Protein AF-A0A2D6SVJ8-F1 (afdb_monomer)

Solvent-accessible surface area (backbone atoms only — not comparable to full-atom values): 8661 Å² total; per-residue (Å²): 141,80,88,80,84,84,83,82,82,81,84,81,79,79,80,72,79,80,77,76,74,76,75,77,81,78,78,79,82,74,80,82,83,66,82,49,81,62,65,73,64,48,48,59,62,64,94,41,40,49,79,55,95,57,35,84,42,74,63,64,93,89,56,84,78,94,65,77,78,59,80,42,62,73,68,88,77,84,89,80,86,88,85,86,87,87,81,86,68,89,84,64,63,84,50,62,52,76,43,88,58,41,81,40,86,99,52,73,54,69,51,62,50,69,50,80,44,61,129

pLDDT: mean 85.7, std 16.94, range [37.59, 98.5]

Secondary structure (DSSP, 8-state):
--PPP---------------PPPP--------S--SS--TTEES-TTTEEEETTEEEES-SSS--SS----EESS--SS----------TT---EEEEEEEEEPTTSS-EEEEEEEE--

Sequence (119 aa):
MKRFALALITLIWLCSPLVQAAEPAQTDKGVRIFDGKTFEGWEGNLDWFRIEKEAIVAGTLEKKIPRNEFLCTKKTYGDFELRLKVKLEGGKGNAGIQFRTKRIPNHHEVSGYQADVGP

Mean predicted aligned error: 11.0 Å

Radius of gyration: 30.5 Å; Cα contacts (8 Å, |Δi|>4): 101; chains: 1; bounding box: 32×61×104 Å

Structure (mmCIF, N/CA/C/O backbone):
data_AF-A0A2D6SVJ8-F1
#
_entry.id   AF-A0A2D6SVJ8-F1
#
loop_
_atom_site.group_PDB
_atom_site.id
_atom_site.type_symbol
_atom_site.label_atom_id
_atom_site.label_alt_id
_atom_site.label_comp_id
_atom_site.label_asym_id
_atom_site.label_entity_id
_atom_site.label_seq_id
_atom_site.pdbx_PDB_ins_code
_atom_site.Cartn_x
_atom_site.Cartn_y
_atom_site.Cartn_z
_atom_site.occupancy
_atom_site.B_iso_or_equiv
_atom_site.auth_seq_id
_atom_site.auth_comp_id
_atom_site.auth_asym_id
_atom_site.auth_atom_id
_atom_site.pdbx_PDB_model_num
ATOM 1 N N . MET A 1 1 ? -15.712 49.162 87.607 1.00 42.34 1 MET A N 1
ATOM 2 C CA . MET A 1 1 ? -14.736 49.184 86.494 1.00 42.34 1 MET A CA 1
ATOM 3 C C . MET A 1 1 ? -14.203 47.769 86.285 1.00 42.34 1 MET A C 1
ATOM 5 O O . MET A 1 1 ? -13.370 47.331 87.063 1.00 42.34 1 MET A O 1
ATOM 9 N N . LYS A 1 2 ? -14.732 47.008 85.322 1.00 37.59 2 LYS A N 1
ATOM 10 C CA . LYS A 1 2 ? -14.232 45.664 84.979 1.00 37.59 2 LYS A CA 1
ATOM 11 C C . LYS A 1 2 ? -14.072 45.613 83.460 1.00 37.59 2 LYS A C 1
ATOM 13 O O . LYS A 1 2 ? -15.042 45.824 82.742 1.00 37.59 2 LYS A O 1
ATOM 18 N N . ARG A 1 3 ? -12.830 45.458 82.997 1.00 48.19 3 ARG A N 1
ATOM 19 C CA . ARG A 1 3 ? -12.460 45.379 81.579 1.00 48.19 3 ARG A CA 1
ATOM 20 C C . ARG A 1 3 ? -12.679 43.936 81.117 1.00 48.19 3 ARG A C 1
ATOM 22 O O . ARG A 1 3 ? -12.087 43.035 81.701 1.00 48.19 3 ARG A O 1
ATOM 29 N N . PHE A 1 4 ? -13.519 43.725 80.108 1.00 46.47 4 PHE A N 1
ATOM 30 C CA . PHE A 1 4 ? -13.627 42.445 79.406 1.00 46.47 4 PHE A CA 1
ATOM 31 C C . PHE A 1 4 ? -12.670 42.468 78.211 1.00 46.47 4 PHE A C 1
ATOM 33 O O . PHE A 1 4 ? -12.722 43.386 77.395 1.00 46.47 4 PHE A O 1
ATOM 40 N N . ALA A 1 5 ? -11.769 41.489 78.145 1.00 49.88 5 ALA A N 1
ATOM 41 C CA . ALA A 1 5 ? -10.886 41.277 77.007 1.00 49.88 5 ALA A CA 1
ATOM 42 C C . ALA A 1 5 ? -11.638 40.481 75.930 1.00 49.88 5 ALA A C 1
ATOM 44 O O . ALA A 1 5 ? -12.190 39.419 76.214 1.00 49.88 5 ALA A O 1
ATOM 45 N N . LEU A 1 6 ? -11.668 41.007 74.706 1.00 47.97 6 LEU A N 1
ATOM 46 C CA . LEU A 1 6 ? -12.201 40.327 73.529 1.00 47.97 6 LEU A CA 1
ATOM 47 C C . LEU A 1 6 ? -11.085 39.447 72.945 1.00 47.97 6 LEU A C 1
ATOM 49 O O . LEU A 1 6 ? -10.058 39.967 72.510 1.00 47.97 6 LEU A O 1
ATOM 53 N N . ALA A 1 7 ? -11.265 38.127 72.951 1.00 50.09 7 ALA A N 1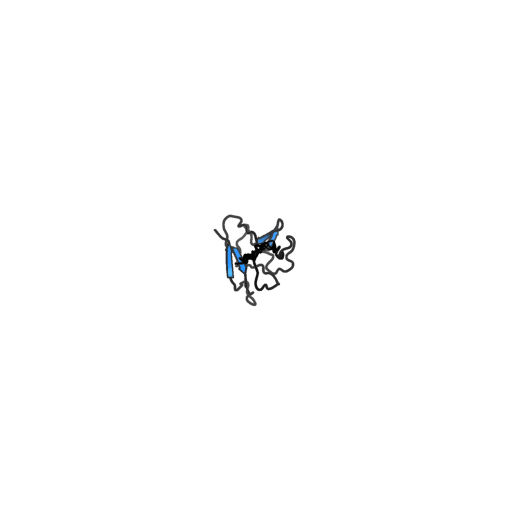
ATOM 54 C CA . ALA A 1 7 ? -10.380 37.209 72.242 1.00 50.09 7 ALA A CA 1
ATOM 55 C C . ALA A 1 7 ? -10.837 37.113 70.779 1.00 50.09 7 ALA A C 1
ATOM 57 O O . ALA A 1 7 ? -11.943 36.658 70.489 1.00 50.09 7 ALA A O 1
ATOM 58 N N . LEU A 1 8 ? -9.990 37.579 69.863 1.00 50.28 8 LEU A N 1
ATOM 59 C CA . LEU A 1 8 ? -10.193 37.493 68.421 1.00 50.28 8 LEU A CA 1
ATOM 60 C C . LEU A 1 8 ? -9.787 36.084 67.958 1.00 50.28 8 LEU A C 1
ATOM 62 O O . LEU A 1 8 ? -8.604 35.751 67.957 1.00 50.28 8 LEU A O 1
ATOM 66 N N . ILE A 1 9 ? -10.758 35.244 67.598 1.00 56.41 9 ILE A N 1
ATOM 67 C CA . ILE A 1 9 ? -10.500 33.925 67.005 1.00 56.41 9 ILE A CA 1
ATOM 68 C C . ILE A 1 9 ? -10.321 34.126 65.498 1.00 56.41 9 ILE A C 1
ATOM 70 O O . ILE A 1 9 ? -11.288 34.349 64.772 1.00 56.41 9 ILE A O 1
ATOM 74 N N . THR A 1 10 ? -9.080 34.073 65.019 1.00 56.81 10 THR A N 1
ATOM 75 C CA . THR A 1 10 ? -8.765 34.042 63.588 1.00 56.81 10 THR A CA 1
ATOM 76 C C . THR A 1 10 ? -8.895 32.611 63.065 1.00 56.81 10 THR A C 1
ATOM 78 O O . THR A 1 10 ? -8.079 31.740 63.358 1.00 56.81 10 THR A O 1
ATOM 81 N N . LEU A 1 11 ? -9.945 32.356 62.283 1.00 55.44 11 LEU A N 1
ATOM 82 C CA . LEU A 1 11 ? -10.150 31.090 61.583 1.00 55.44 11 LEU A CA 1
ATOM 83 C C . LEU A 1 11 ? -9.269 31.075 60.322 1.00 55.44 11 LEU A C 1
ATOM 85 O O . LEU A 1 11 ? -9.608 31.680 59.307 1.00 55.44 11 LEU A O 1
ATOM 89 N N . ILE A 1 12 ? -8.109 30.422 60.397 1.00 58.41 12 ILE A N 1
ATOM 90 C CA . ILE A 1 12 ? -7.224 30.221 59.243 1.00 58.41 12 ILE A CA 1
ATOM 91 C C . ILE A 1 12 ? -7.828 29.110 58.378 1.00 58.41 12 ILE A C 1
ATOM 93 O O . ILE A 1 12 ? -7.760 27.929 58.715 1.00 58.41 12 ILE A O 1
ATOM 97 N N . TRP A 1 13 ? -8.448 29.501 57.265 1.00 58.59 13 TRP A N 1
ATOM 98 C CA . TRP A 1 13 ? -8.916 28.587 56.226 1.00 58.59 13 TRP A CA 1
ATOM 99 C C . TRP A 1 13 ? -7.691 28.066 55.461 1.00 58.59 13 TRP A C 1
ATOM 101 O O . TRP A 1 13 ? -7.103 28.768 54.639 1.00 58.59 13 TRP A O 1
ATOM 111 N N . LEU A 1 14 ? -7.255 26.847 55.787 1.00 58.03 14 LEU A N 1
ATOM 112 C CA . LEU A 1 14 ? -6.210 26.136 55.052 1.00 58.03 14 LEU A CA 1
ATOM 113 C C . LEU A 1 14 ? -6.733 25.776 53.653 1.00 58.03 14 LEU A C 1
ATOM 115 O O . LEU A 1 14 ? -7.323 24.716 53.450 1.00 58.03 14 LEU A O 1
ATOM 119 N N . CYS A 1 15 ? -6.492 26.650 52.674 1.00 57.22 15 CYS A N 1
ATOM 120 C CA . CYS A 1 15 ? -6.522 26.275 51.264 1.00 57.22 15 CYS A CA 1
ATOM 121 C C . CYS A 1 15 ? -5.408 25.248 51.020 1.00 57.22 15 CYS A C 1
ATOM 123 O O . CYS A 1 15 ? -4.256 25.610 50.786 1.00 57.22 15 CYS A O 1
ATOM 125 N N . SER A 1 16 ? -5.744 23.960 51.104 1.00 61.34 16 SER A N 1
ATOM 126 C CA . SER A 1 16 ? -4.869 22.911 50.582 1.00 61.34 16 SER A CA 1
ATOM 127 C C . SER A 1 16 ? -4.784 23.074 49.064 1.00 61.34 16 SER A C 1
ATOM 129 O O . SER A 1 16 ? -5.833 23.143 48.416 1.00 61.34 16 SER A O 1
ATOM 131 N N . PRO A 1 17 ? -3.582 23.148 48.469 1.00 61.75 17 PRO A N 1
ATOM 132 C CA . PRO A 1 17 ? -3.466 23.126 47.025 1.00 61.75 17 PRO A CA 1
ATOM 133 C C . PRO A 1 17 ? -3.953 21.760 46.545 1.00 61.75 17 PRO A C 1
ATOM 135 O O . PRO A 1 17 ? -3.435 20.720 46.954 1.00 61.75 17 PRO A O 1
ATOM 138 N N . LEU A 1 18 ? -4.971 21.767 45.686 1.00 62.94 18 LEU A N 1
ATOM 139 C CA . LEU A 1 18 ? -5.342 20.600 44.904 1.00 62.94 18 LEU A CA 1
ATOM 140 C C . LEU A 1 18 ? -4.149 20.308 43.989 1.00 62.94 18 LEU A C 1
ATOM 142 O O . LEU A 1 18 ? -3.953 20.962 42.966 1.00 62.94 18 LEU A O 1
ATOM 146 N N . VAL A 1 19 ? -3.294 19.375 44.402 1.00 66.31 19 VAL A N 1
ATOM 147 C CA . VAL A 1 19 ? -2.273 18.806 43.527 1.00 66.31 19 VAL A CA 1
ATOM 148 C C . VAL A 1 19 ? -3.038 18.033 42.464 1.00 66.31 19 VAL A C 1
ATOM 150 O O . VAL A 1 19 ? -3.493 16.914 42.695 1.00 66.31 19 VAL A O 1
ATOM 153 N N . GLN A 1 20 ? -3.247 18.667 41.314 1.00 62.06 20 GLN A N 1
ATOM 154 C CA . GLN A 1 20 ? -3.805 18.007 40.149 1.00 62.06 20 GLN A CA 1
ATOM 155 C C . GLN A 1 20 ? -2.746 17.029 39.6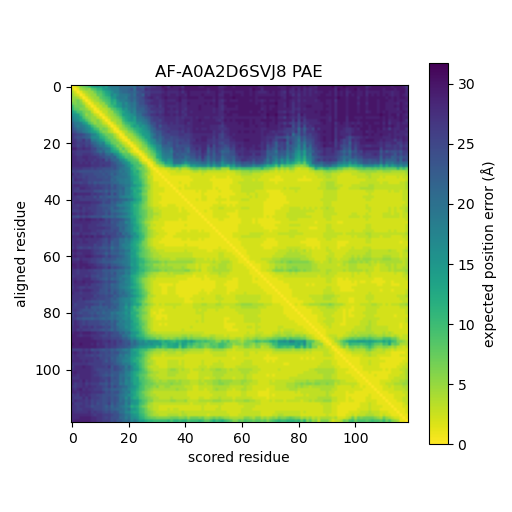49 1.00 62.06 20 GLN A C 1
ATOM 157 O O . GLN A 1 20 ? -1.773 17.415 39.003 1.00 62.06 20 GLN A O 1
ATOM 162 N N . ALA A 1 21 ? -2.892 15.764 40.044 1.00 64.56 21 ALA A N 1
ATOM 163 C CA . ALA A 1 21 ? -2.079 14.685 39.522 1.00 64.56 21 ALA A CA 1
ATOM 164 C C . ALA A 1 21 ? -2.248 14.679 37.999 1.00 64.56 21 ALA A C 1
ATOM 166 O O . ALA A 1 21 ? -3.358 14.506 37.496 1.00 64.56 21 ALA A O 1
ATOM 167 N N . ALA A 1 22 ? -1.160 14.932 37.273 1.00 65.06 22 ALA A N 1
ATOM 168 C CA . ALA A 1 22 ? -1.142 14.752 35.833 1.00 65.06 22 ALA A CA 1
ATOM 169 C C . ALA A 1 22 ? -1.458 13.279 35.556 1.00 65.06 22 ALA A C 1
ATOM 171 O O . ALA A 1 22 ? -0.736 12.394 36.024 1.00 65.06 22 ALA A O 1
ATOM 172 N N . GLU A 1 23 ? -2.554 13.013 34.845 1.00 64.56 23 GLU A N 1
ATOM 173 C CA . GLU A 1 23 ? -2.850 11.658 34.397 1.00 64.56 23 GLU A CA 1
ATOM 174 C C . GLU A 1 23 ? -1.673 11.162 33.546 1.00 64.56 23 GLU A C 1
ATOM 176 O O . GLU A 1 23 ? -1.170 11.906 32.693 1.00 64.56 23 GLU A O 1
ATOM 181 N N . PRO A 1 24 ? -1.177 9.936 33.789 1.00 57.06 24 PRO A N 1
ATOM 182 C CA . PRO A 1 24 ? -0.100 9.387 32.986 1.00 57.06 24 PRO A CA 1
ATOM 183 C C . PRO A 1 24 ? -0.558 9.371 31.530 1.00 57.06 24 PRO A C 1
ATOM 185 O O . PRO A 1 24 ? -1.640 8.873 31.226 1.00 57.06 24 PRO A O 1
ATOM 188 N N . ALA A 1 25 ? 0.265 9.921 30.634 1.00 60.56 25 ALA A N 1
ATOM 189 C CA . ALA A 1 25 ? -0.032 9.943 29.211 1.00 60.56 25 ALA A CA 1
ATOM 190 C C . ALA A 1 25 ? -0.323 8.508 28.749 1.00 60.56 25 ALA A C 1
ATOM 192 O O . ALA A 1 25 ? 0.570 7.653 28.731 1.00 60.56 25 ALA A O 1
ATOM 193 N N . GLN A 1 26 ? -1.586 8.227 28.429 1.00 57.03 26 GLN A N 1
ATOM 194 C CA . GLN A 1 26 ? -1.992 6.922 27.945 1.00 57.03 26 GLN A CA 1
ATOM 195 C C . GLN A 1 26 ? -1.324 6.723 26.589 1.00 57.03 26 GLN A C 1
ATOM 197 O O . GLN A 1 26 ? -1.688 7.343 25.593 1.00 57.03 26 GLN A O 1
ATOM 202 N N . THR A 1 27 ? -0.281 5.896 26.567 1.00 61.09 27 THR A N 1
ATOM 203 C CA . THR A 1 27 ? 0.397 5.532 25.327 1.00 61.09 27 THR A CA 1
ATOM 204 C C . THR A 1 27 ? -0.553 4.644 24.536 1.00 61.09 27 THR A C 1
ATOM 206 O O . THR A 1 27 ? -0.605 3.432 24.736 1.00 61.09 27 THR A O 1
ATOM 209 N N . ASP A 1 28 ? -1.360 5.255 23.667 1.00 70.00 28 ASP A N 1
ATOM 210 C CA . ASP A 1 28 ? -2.130 4.514 22.678 1.00 70.00 28 ASP A CA 1
ATOM 211 C C . ASP A 1 28 ? -1.138 3.758 21.788 1.00 70.00 28 ASP A C 1
ATOM 213 O O . ASP A 1 28 ? -0.433 4.330 20.945 1.00 70.00 28 ASP A O 1
ATOM 217 N N . LYS A 1 29 ? -1.037 2.450 22.044 1.00 77.12 29 LYS A N 1
ATOM 218 C CA . LYS A 1 29 ? -0.131 1.543 21.338 1.00 77.12 29 LYS A CA 1
ATOM 219 C C . LYS A 1 29 ? -0.547 1.351 19.875 1.00 77.12 29 LYS A C 1
ATOM 221 O O . LYS A 1 29 ? 0.247 0.802 19.111 1.00 77.12 29 LYS A O 1
ATOM 226 N N . GLY A 1 30 ? -1.730 1.835 19.477 1.00 88.38 30 GLY A N 1
ATOM 227 C CA . GLY A 1 30 ? -2.294 1.655 18.148 1.00 88.38 30 GLY A CA 1
ATOM 228 C C . GLY A 1 30 ? -2.577 0.185 17.826 1.00 88.38 30 GLY A C 1
ATOM 229 O O . GLY A 1 30 ? -2.186 -0.737 18.546 1.00 88.38 30 GLY A O 1
ATOM 230 N N . VAL A 1 31 ? -3.255 -0.053 16.705 1.00 92.25 31 VAL A N 1
ATOM 231 C CA . VAL A 1 31 ? -3.485 -1.403 16.170 1.00 92.25 31 VAL A CA 1
ATOM 232 C C . VAL A 1 31 ? -2.566 -1.617 14.974 1.00 92.25 31 VAL A C 1
ATOM 234 O O . VAL A 1 31 ? -2.574 -0.826 14.031 1.00 92.25 31 VAL A O 1
ATOM 237 N N . ARG A 1 32 ? -1.781 -2.700 14.986 1.00 94.62 32 ARG A N 1
ATOM 238 C CA . ARG A 1 32 ? -0.984 -3.090 13.816 1.00 94.62 32 ARG A CA 1
ATOM 239 C C . ARG A 1 32 ? -1.911 -3.578 12.703 1.00 94.62 32 ARG A C 1
ATOM 241 O O . ARG A 1 32 ? -2.712 -4.478 12.924 1.00 94.62 32 ARG A O 1
ATOM 248 N N . ILE A 1 33 ? -1.769 -2.995 11.514 1.00 96.38 33 ILE A N 1
ATOM 249 C CA . ILE A 1 33 ? -2.533 -3.374 10.309 1.00 96.38 33 ILE A CA 1
ATOM 250 C C . ILE A 1 33 ? -1.747 -4.291 9.359 1.00 96.38 33 ILE A C 1
ATOM 252 O O . ILE A 1 33 ? -2.282 -4.757 8.360 1.00 96.38 33 ILE A O 1
ATOM 256 N N . PHE A 1 34 ? -0.475 -4.543 9.668 1.00 97.94 34 PHE A N 1
ATOM 257 C CA . PHE A 1 34 ? 0.403 -5.443 8.933 1.00 97.94 34 PHE A CA 1
ATOM 258 C C . PHE A 1 34 ? 1.191 -6.295 9.931 1.00 97.94 34 PHE A C 1
ATOM 260 O O . PHE A 1 34 ? 1.714 -5.780 10.925 1.00 97.94 34 PHE A O 1
ATOM 267 N N . ASP A 1 35 ? 1.245 -7.597 9.677 1.00 96.94 35 ASP A N 1
ATOM 268 C CA . ASP A 1 35 ? 1.889 -8.602 10.527 1.00 96.94 35 ASP A CA 1
ATOM 269 C C . ASP A 1 35 ? 3.385 -8.800 10.209 1.00 96.94 35 ASP A C 1
ATOM 271 O O . ASP A 1 35 ? 4.075 -9.527 10.924 1.00 96.94 35 ASP A O 1
ATOM 275 N N . GLY A 1 36 ? 3.891 -8.150 9.153 1.00 97.75 36 GLY A N 1
ATOM 276 C CA . GLY A 1 36 ? 5.264 -8.302 8.670 1.00 97.75 36 GLY A CA 1
ATOM 277 C C . GLY A 1 36 ? 5.473 -9.500 7.740 1.00 97.75 36 GLY A C 1
ATOM 278 O O . GLY A 1 36 ? 6.593 -9.724 7.290 1.00 97.75 36 GLY A O 1
ATOM 279 N N . LYS A 1 37 ? 4.443 -10.307 7.471 1.00 98.12 37 LYS A N 1
ATOM 280 C CA . LYS A 1 37 ? 4.608 -11.661 6.919 1.00 98.12 37 LYS A CA 1
ATOM 281 C C . LYS A 1 37 ? 3.613 -12.007 5.825 1.00 98.12 37 LYS A C 1
ATOM 283 O O . LYS A 1 37 ? 3.975 -12.728 4.900 1.00 98.12 37 LYS A O 1
ATOM 288 N N . THR A 1 38 ? 2.381 -11.523 5.920 1.00 98.25 38 THR A N 1
ATOM 289 C CA . THR A 1 38 ? 1.294 -11.905 5.024 1.00 98.25 38 THR A CA 1
ATOM 290 C C . THR A 1 38 ? 0.518 -10.693 4.521 1.00 98.25 38 THR A C 1
ATOM 292 O O . THR A 1 38 ? 0.547 -9.604 5.091 1.00 98.25 38 THR A O 1
ATOM 295 N N . PHE A 1 39 ? -0.219 -10.896 3.431 1.00 98.50 39 PHE A N 1
ATOM 296 C CA . PHE A 1 39 ? -1.219 -9.943 2.949 1.00 98.50 39 PHE A CA 1
ATOM 297 C C . PHE A 1 39 ? -2.602 -10.202 3.567 1.00 98.50 39 PHE A C 1
ATOM 299 O O . PHE A 1 39 ? -3.627 -9.854 2.977 1.00 98.50 39 PHE A O 1
ATOM 306 N N . GLU A 1 40 ? -2.671 -10.833 4.744 1.00 98.25 40 GLU A N 1
ATOM 307 C CA . GLU A 1 40 ? -3.944 -11.039 5.426 1.00 98.25 40 GLU A CA 1
ATOM 308 C C . GLU A 1 40 ? -4.609 -9.690 5.731 1.00 98.25 40 GLU A C 1
ATOM 310 O O . GLU A 1 40 ? -3.999 -8.769 6.267 1.00 98.25 40 GLU A O 1
ATOM 315 N N . GLY A 1 41 ? -5.875 -9.552 5.334 1.00 97.75 41 GLY A N 1
ATOM 316 C CA . GLY A 1 41 ? -6.596 -8.283 5.429 1.00 97.75 41 GLY A CA 1
ATOM 317 C C . GLY A 1 41 ? -6.305 -7.284 4.303 1.00 97.75 41 GLY A C 1
ATOM 318 O O . GLY A 1 41 ? -6.885 -6.201 4.333 1.00 97.75 41 GLY A O 1
ATOM 319 N N . TRP A 1 42 ? -5.507 -7.642 3.291 1.00 98.31 42 TRP A N 1
ATOM 320 C CA . TRP A 1 42 ? -5.196 -6.802 2.129 1.00 98.31 42 TRP A CA 1
ATOM 321 C C . TRP A 1 42 ? -5.711 -7.409 0.817 1.00 98.31 42 TRP A C 1
ATOM 323 O O . TRP A 1 42 ? -5.919 -8.618 0.698 1.00 98.31 42 TRP A O 1
ATOM 333 N N . GLU A 1 43 ? -5.935 -6.555 -0.176 1.00 96.75 43 GLU A N 1
ATOM 334 C CA . GLU A 1 43 ? -6.294 -6.910 -1.549 1.00 96.75 43 GLU A CA 1
ATOM 335 C C . GLU A 1 43 ? -5.577 -6.002 -2.557 1.00 96.75 43 GLU A C 1
ATOM 337 O O . GLU A 1 43 ? -5.412 -4.800 -2.333 1.00 96.75 43 GLU A O 1
ATOM 342 N N . GLY A 1 44 ? -5.156 -6.560 -3.690 1.00 96.00 44 GLY A N 1
ATOM 343 C CA . GLY A 1 44 ? -4.441 -5.829 -4.733 1.00 96.00 44 GLY A CA 1
ATOM 344 C C . GLY A 1 44 ? -3.722 -6.763 -5.699 1.00 96.00 44 GLY A C 1
ATOM 345 O O . GLY A 1 44 ? -3.831 -7.985 -5.598 1.00 96.00 44 GLY A O 1
ATOM 346 N N . ASN A 1 45 ? -2.989 -6.177 -6.642 1.00 95.56 45 ASN A N 1
ATOM 347 C CA . ASN A 1 45 ? -2.248 -6.921 -7.652 1.00 95.56 45 ASN A CA 1
ATOM 348 C C . ASN A 1 45 ? -0.872 -7.365 -7.124 1.00 95.56 45 ASN A C 1
ATOM 350 O O . ASN A 1 45 ? 0.071 -6.575 -7.087 1.00 95.56 45 ASN A O 1
ATOM 354 N N . LEU A 1 46 ? -0.745 -8.634 -6.736 1.00 96.56 46 LEU A N 1
ATOM 355 C CA . LEU A 1 46 ? 0.489 -9.171 -6.148 1.00 96.56 46 LEU A CA 1
ATOM 356 C C . LEU A 1 46 ? 1.654 -9.308 -7.147 1.00 96.56 46 LEU A C 1
ATOM 358 O O . LEU A 1 46 ? 2.780 -9.546 -6.725 1.00 96.56 46 LEU A O 1
ATOM 362 N N . ASP A 1 47 ? 1.435 -9.058 -8.442 1.00 95.56 47 ASP A N 1
ATOM 363 C CA . ASP A 1 47 ? 2.536 -8.916 -9.407 1.00 95.56 47 ASP A CA 1
ATOM 364 C C . ASP A 1 47 ? 3.357 -7.634 -9.167 1.00 95.56 47 ASP A C 1
ATOM 366 O O . ASP A 1 47 ? 4.500 -7.528 -9.617 1.00 95.56 47 ASP A O 1
ATOM 370 N N . TRP A 1 48 ? 2.773 -6.649 -8.471 1.00 96.81 48 TRP A N 1
ATOM 371 C CA . TRP A 1 48 ? 3.394 -5.356 -8.155 1.00 96.81 48 TRP A CA 1
ATOM 372 C C . TRP A 1 48 ? 3.592 -5.117 -6.660 1.00 96.81 48 TRP A C 1
ATOM 374 O O . TRP A 1 48 ? 4.252 -4.147 -6.293 1.00 96.81 48 TRP A O 1
ATOM 384 N N . PHE A 1 49 ? 3.055 -5.982 -5.799 1.00 98.00 49 PHE A N 1
ATOM 385 C CA . PHE A 1 49 ? 3.209 -5.891 -4.350 1.00 98.00 49 PHE A CA 1
ATOM 386 C C . PHE A 1 49 ? 3.741 -7.201 -3.790 1.00 98.00 49 PHE A C 1
ATOM 388 O O . PHE A 1 49 ? 3.168 -8.265 -4.008 1.00 98.00 49 PHE A O 1
ATOM 395 N N . ARG A 1 50 ? 4.813 -7.111 -3.008 1.00 98.12 50 ARG A N 1
ATOM 396 C CA . ARG A 1 50 ? 5.448 -8.258 -2.346 1.00 98.12 50 ARG A CA 1
ATOM 397 C C . ARG A 1 50 ? 5.856 -7.906 -0.924 1.00 98.12 50 ARG A C 1
ATOM 399 O O . ARG A 1 50 ? 5.857 -6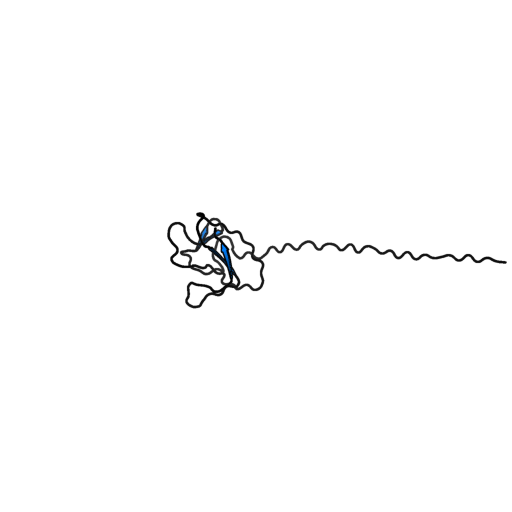.735 -0.551 1.00 98.12 50 ARG A O 1
ATOM 406 N N . ILE A 1 51 ? 6.184 -8.919 -0.132 1.00 98.50 51 ILE A N 1
ATOM 407 C CA . ILE A 1 51 ? 6.707 -8.738 1.223 1.00 98.50 51 ILE A CA 1
ATOM 408 C C . ILE A 1 51 ? 8.179 -9.118 1.214 1.00 98.50 51 ILE A C 1
ATOM 410 O O . ILE A 1 51 ? 8.533 -10.246 0.880 1.00 98.50 51 ILE A O 1
ATOM 414 N N . GLU A 1 52 ? 9.035 -8.177 1.598 1.00 97.75 52 GLU A N 1
ATOM 415 C CA . GLU A 1 52 ? 10.476 -8.383 1.716 1.00 97.75 52 GLU A CA 1
ATOM 416 C C . GLU A 1 52 ? 10.962 -7.747 3.011 1.00 97.75 52 GLU A C 1
ATOM 418 O O . GLU A 1 52 ? 10.631 -6.601 3.303 1.00 97.75 52 GLU A O 1
ATOM 423 N N . LYS A 1 53 ? 11.766 -8.482 3.789 1.00 97.12 53 LYS A N 1
ATOM 424 C CA . LYS A 1 53 ? 12.371 -7.976 5.037 1.00 97.12 53 LYS A CA 1
ATOM 425 C C . LYS A 1 53 ? 11.341 -7.312 5.969 1.00 97.12 53 LYS A C 1
ATOM 427 O O . LYS A 1 53 ? 11.574 -6.220 6.477 1.00 97.12 53 LYS A O 1
ATOM 432 N N . GLU A 1 54 ? 10.199 -7.975 6.155 1.00 97.69 54 GLU A N 1
ATOM 433 C CA . GLU A 1 54 ? 9.079 -7.506 6.986 1.00 97.69 54 GLU A CA 1
ATOM 434 C C . GLU A 1 54 ? 8.454 -6.169 6.550 1.00 97.69 54 GLU A C 1
ATOM 436 O O . GLU A 1 54 ? 7.819 -5.483 7.351 1.00 97.69 54 GLU A O 1
ATOM 441 N N . ALA A 1 55 ? 8.600 -5.795 5.276 1.00 98.12 55 ALA A N 1
ATOM 442 C CA . ALA A 1 55 ? 7.997 -4.608 4.685 1.00 98.12 55 ALA A CA 1
ATOM 443 C C . ALA A 1 55 ? 7.183 -4.965 3.437 1.00 98.12 55 ALA A C 1
ATOM 445 O O . ALA A 1 55 ? 7.552 -5.852 2.667 1.00 98.12 55 ALA A O 1
ATOM 446 N N . ILE A 1 56 ? 6.090 -4.235 3.217 1.00 98.38 56 ILE A N 1
ATOM 447 C CA . ILE A 1 56 ? 5.390 -4.241 1.931 1.00 98.38 56 ILE A CA 1
ATOM 448 C C . ILE A 1 56 ? 6.234 -3.431 0.946 1.00 98.38 56 ILE A C 1
ATOM 450 O O . ILE A 1 56 ? 6.514 -2.256 1.186 1.00 98.38 56 ILE A O 1
ATOM 454 N N . VAL A 1 57 ? 6.614 -4.054 -0.165 1.00 97.25 57 VAL A N 1
ATOM 455 C CA . VAL A 1 57 ? 7.352 -3.418 -1.256 1.00 97.25 57 VAL A CA 1
ATOM 456 C C . VAL A 1 57 ? 6.440 -3.290 -2.467 1.00 97.25 57 VAL A C 1
ATOM 458 O O . VAL A 1 57 ? 5.907 -4.285 -2.961 1.00 97.25 57 VAL A O 1
ATOM 461 N N . ALA A 1 58 ? 6.266 -2.052 -2.928 1.00 96.12 58 ALA A N 1
ATOM 462 C CA . ALA A 1 58 ? 5.457 -1.697 -4.087 1.00 96.12 58 ALA A CA 1
ATOM 463 C C . ALA A 1 58 ? 6.345 -1.426 -5.310 1.00 96.12 58 ALA A C 1
ATOM 465 O O . ALA A 1 58 ? 7.367 -0.746 -5.207 1.00 96.12 58 ALA A O 1
ATOM 466 N N . GLY A 1 59 ? 5.934 -1.918 -6.477 1.00 94.44 59 GLY A N 1
ATOM 467 C CA . GLY A 1 59 ? 6.639 -1.715 -7.741 1.00 94.44 59 GLY A CA 1
ATOM 468 C C . GLY A 1 59 ? 7.932 -2.528 -7.878 1.00 94.44 59 GLY A C 1
ATOM 469 O O . GLY A 1 59 ? 8.276 -3.358 -7.040 1.00 94.44 59 GLY A O 1
ATOM 470 N N . THR A 1 60 ? 8.663 -2.297 -8.969 1.00 93.00 60 THR A N 1
ATOM 471 C CA . THR A 1 60 ? 9.983 -2.894 -9.235 1.00 93.00 60 THR A CA 1
ATOM 472 C C . THR A 1 60 ? 10.849 -1.921 -10.035 1.00 93.00 60 THR A C 1
ATOM 474 O O . THR A 1 60 ? 10.328 -1.066 -10.751 1.00 93.00 60 THR A O 1
ATOM 477 N N . LEU A 1 61 ? 12.173 -2.055 -9.917 1.00 92.25 61 LEU A N 1
ATOM 478 C CA . LEU A 1 61 ? 13.152 -1.311 -10.716 1.00 92.25 61 LEU A CA 1
ATOM 479 C C . LEU A 1 61 ? 13.471 -1.997 -12.057 1.00 92.25 61 LEU A C 1
ATOM 481 O O . LEU A 1 61 ? 14.132 -1.407 -12.905 1.00 92.25 61 LEU A O 1
ATOM 485 N N . GLU A 1 62 ? 13.010 -3.231 -12.258 1.00 92.88 62 GLU A N 1
ATOM 486 C CA . GLU A 1 62 ? 13.349 -4.056 -13.426 1.00 92.88 62 GLU A CA 1
ATOM 487 C C . GLU A 1 62 ? 12.525 -3.702 -14.668 1.00 92.88 62 GLU A C 1
ATOM 489 O O . GLU A 1 62 ? 12.980 -3.873 -15.797 1.00 92.88 62 GLU A O 1
ATOM 494 N N . LYS A 1 63 ? 11.291 -3.222 -14.475 1.00 92.56 63 LYS A N 1
ATOM 495 C CA . LYS A 1 63 ? 10.362 -2.896 -15.561 1.00 92.56 63 LYS A CA 1
ATOM 496 C C . LYS A 1 63 ? 9.459 -1.728 -15.195 1.00 92.56 63 LYS A C 1
ATOM 498 O O . LYS A 1 63 ? 9.134 -1.505 -14.032 1.00 92.56 63 LYS A O 1
ATOM 503 N N . LYS A 1 64 ? 9.003 -1.008 -16.221 1.00 91.56 64 LYS A N 1
ATOM 504 C CA . LYS A 1 64 ? 8.055 0.097 -16.064 1.00 91.56 64 LYS A CA 1
ATOM 505 C C . LYS A 1 64 ? 6.683 -0.428 -15.633 1.00 91.56 64 LYS A C 1
ATOM 507 O O . LYS A 1 64 ? 6.168 -1.376 -16.227 1.00 91.56 64 LYS A O 1
ATOM 512 N N . ILE A 1 65 ? 6.076 0.235 -14.652 1.00 92.00 65 ILE A N 1
ATOM 513 C CA . ILE A 1 65 ? 4.689 -0.021 -14.271 1.00 92.00 65 ILE A CA 1
ATOM 514 C C . ILE A 1 65 ? 3.738 0.513 -15.363 1.00 92.00 65 ILE A C 1
ATOM 516 O O . ILE A 1 65 ? 3.897 1.655 -15.803 1.00 92.00 65 ILE A O 1
ATOM 520 N N . PRO A 1 66 ? 2.790 -0.295 -15.871 1.00 93.12 66 PRO A N 1
ATOM 521 C CA . PRO A 1 66 ? 1.955 0.106 -17.002 1.00 93.12 66 PRO A CA 1
ATOM 522 C C . PRO A 1 66 ? 0.860 1.111 -16.619 1.00 93.12 66 PRO A C 1
ATOM 524 O O . PRO A 1 66 ? 0.376 1.834 -17.485 1.00 93.12 66 PRO A O 1
ATOM 527 N N . ARG A 1 67 ? 0.459 1.141 -15.344 1.00 94.56 67 ARG A N 1
ATOM 528 C CA . ARG A 1 67 ? -0.614 1.974 -14.781 1.00 94.56 67 ARG A CA 1
ATOM 529 C C . ARG A 1 67 ? -0.466 2.060 -13.262 1.00 94.56 67 ARG A C 1
ATOM 531 O O . ARG A 1 67 ? 0.379 1.367 -12.703 1.00 94.56 67 ARG A O 1
ATOM 538 N N . ASN A 1 68 ? -1.301 2.852 -12.601 1.00 95.06 68 ASN A N 1
ATOM 539 C CA . ASN A 1 68 ? -1.337 2.862 -11.143 1.00 95.06 68 ASN A CA 1
ATOM 540 C C . ASN A 1 68 ? -1.858 1.524 -10.610 1.00 95.06 68 ASN A C 1
ATOM 542 O O . ASN A 1 68 ? -2.798 0.941 -11.154 1.00 95.06 68 ASN A O 1
ATOM 546 N N . GLU A 1 69 ? -1.241 1.046 -9.537 1.00 96.38 69 GLU A N 1
ATOM 547 C CA . GLU A 1 69 ? -1.624 -0.184 -8.854 1.00 96.38 69 GLU A CA 1
ATOM 548 C C . GLU A 1 69 ? -1.735 0.109 -7.357 1.00 96.38 69 GLU A C 1
ATOM 550 O O . GLU A 1 69 ? -0.939 0.864 -6.797 1.00 96.38 69 GLU A O 1
ATOM 555 N N . PHE A 1 70 ? -2.732 -0.491 -6.706 1.00 97.56 70 PHE A N 1
ATOM 556 C CA . PHE A 1 70 ? -3.076 -0.180 -5.319 1.00 97.56 70 PHE A CA 1
ATOM 557 C C . PHE A 1 70 ? -3.278 -1.450 -4.500 1.00 97.56 70 PHE A C 1
ATOM 559 O O . PHE A 1 70 ? -4.111 -2.301 -4.840 1.00 97.56 70 PHE A O 1
ATOM 566 N N . LEU A 1 71 ? -2.576 -1.519 -3.372 1.00 98.00 71 LEU A N 1
ATOM 567 C CA . LEU A 1 71 ? -2.816 -2.477 -2.305 1.00 98.00 71 LEU A CA 1
ATOM 568 C C . LEU A 1 71 ? -3.683 -1.805 -1.234 1.00 98.00 71 LEU A C 1
ATOM 570 O O . LEU A 1 71 ? -3.281 -0.807 -0.638 1.00 98.00 71 LEU A O 1
ATOM 574 N N . CYS A 1 72 ? -4.881 -2.333 -1.003 1.00 97.81 72 CYS A N 1
ATOM 575 C CA . CYS A 1 72 ? -5.859 -1.754 -0.086 1.00 97.81 72 CYS A CA 1
ATOM 576 C C . CYS A 1 72 ? -6.179 -2.731 1.040 1.00 97.81 72 CYS A C 1
ATOM 578 O O . CYS A 1 72 ? -6.205 -3.942 0.832 1.00 97.81 72 CYS A O 1
ATOM 580 N N . THR A 1 73 ? -6.479 -2.213 2.228 1.00 97.56 73 THR A N 1
ATOM 581 C CA . THR A 1 73 ? -7.065 -3.034 3.286 1.00 97.56 73 THR A CA 1
ATOM 582 C C . THR A 1 73 ? -8.492 -3.421 2.904 1.00 97.56 73 THR A C 1
ATOM 584 O O . THR A 1 73 ? -9.268 -2.586 2.444 1.00 97.56 73 THR A O 1
ATOM 587 N N . LYS A 1 74 ? -8.878 -4.669 3.168 1.00 96.81 74 LYS A N 1
ATOM 588 C CA . LYS A 1 74 ? -10.266 -5.148 3.054 1.00 96.81 74 LYS A CA 1
ATOM 589 C C . LYS A 1 74 ? -11.181 -4.480 4.081 1.00 96.81 74 LYS A C 1
ATOM 591 O O . LYS A 1 74 ? -12.379 -4.333 3.865 1.00 96.81 74 LYS A O 1
ATOM 596 N N . LYS A 1 75 ? -10.610 -4.085 5.222 1.00 96.31 75 LYS A N 1
ATOM 597 C CA . LYS A 1 75 ? -11.306 -3.340 6.269 1.00 96.31 75 LYS A CA 1
ATOM 598 C C . LYS A 1 75 ? -11.375 -1.854 5.913 1.00 96.31 75 LYS A C 1
ATOM 600 O O . LYS A 1 75 ? -10.387 -1.264 5.483 1.00 96.31 75 LYS A O 1
ATOM 605 N N . THR A 1 76 ? -12.530 -1.245 6.168 1.00 95.94 76 THR A N 1
ATOM 606 C CA . THR A 1 76 ? -12.710 0.212 6.182 1.00 95.94 76 TH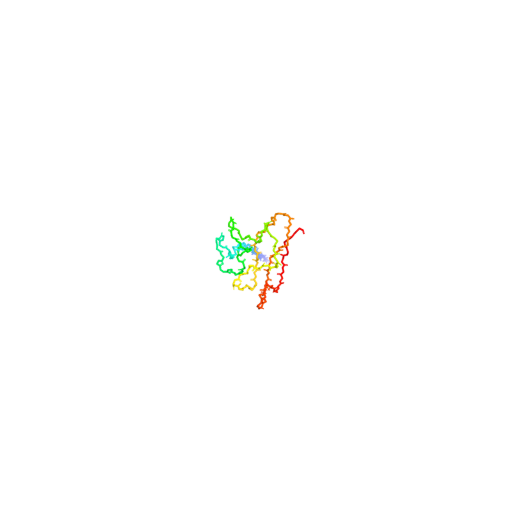R A CA 1
ATOM 607 C C . THR A 1 76 ? -12.445 0.768 7.580 1.00 95.94 76 THR A C 1
ATOM 609 O O . THR A 1 76 ? -12.833 0.168 8.585 1.00 95.94 76 THR A O 1
ATOM 612 N N . TYR A 1 77 ? -11.805 1.932 7.640 1.00 95.69 77 TYR A N 1
ATOM 613 C CA . TYR A 1 77 ? -11.500 2.643 8.879 1.00 95.6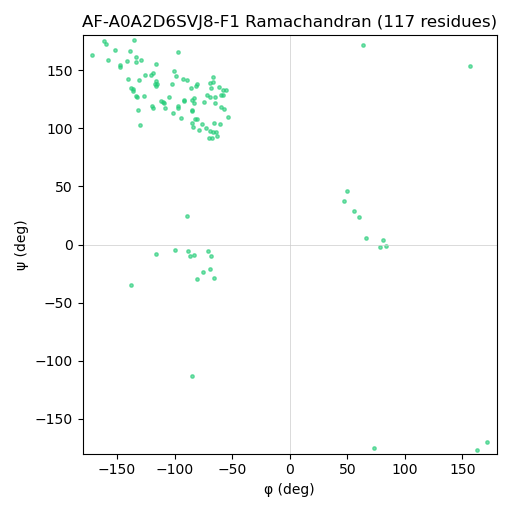9 77 TYR A CA 1
ATOM 614 C C . TYR A 1 77 ? -12.236 3.987 8.896 1.00 95.69 77 TYR A C 1
ATOM 616 O O . TYR A 1 77 ? -12.359 4.636 7.856 1.00 95.69 77 TYR A O 1
ATOM 624 N N . GLY A 1 78 ? -12.746 4.369 10.070 1.00 95.44 78 GLY A N 1
ATOM 625 C CA . GLY A 1 78 ? -13.373 5.667 10.317 1.00 95.44 78 GLY A CA 1
ATOM 626 C C . GLY A 1 78 ? -12.321 6.719 10.654 1.00 95.44 78 GLY A C 1
ATOM 627 O O . GLY A 1 78 ? -11.494 7.060 9.811 1.00 95.44 78 GLY A O 1
ATOM 628 N N . ASP A 1 79 ? -12.338 7.206 11.890 1.00 96.19 79 ASP A N 1
ATOM 629 C CA . ASP A 1 79 ? -11.299 8.101 12.396 1.00 96.19 79 ASP A CA 1
ATOM 630 C C . ASP A 1 79 ? -10.122 7.301 12.952 1.00 96.19 79 A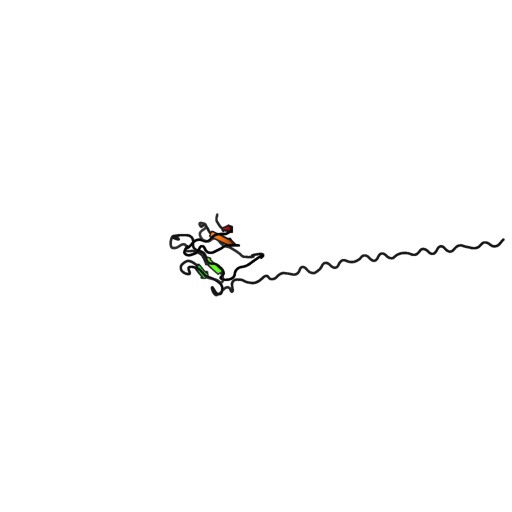SP A C 1
ATOM 632 O O . ASP A 1 79 ? -10.297 6.290 13.636 1.00 96.19 79 ASP A O 1
ATOM 636 N N . PHE A 1 80 ? -8.913 7.723 12.593 1.00 95.69 80 PHE A N 1
ATOM 637 C CA . PHE A 1 80 ? -7.680 7.045 12.961 1.00 95.69 80 PHE A CA 1
ATOM 638 C C . PHE A 1 80 ? -6.489 8.001 12.904 1.00 95.69 80 PHE A C 1
ATOM 640 O O . PHE A 1 80 ? -6.493 8.983 12.162 1.00 95.69 80 PHE A O 1
ATOM 647 N N . GLU A 1 81 ? -5.432 7.636 13.625 1.00 95.88 81 GLU A N 1
ATOM 648 C CA . GLU A 1 81 ? -4.084 8.158 13.425 1.00 95.88 81 GLU A CA 1
ATOM 649 C C . GLU A 1 81 ? -3.224 7.046 12.810 1.00 95.88 81 GLU A C 1
ATOM 651 O O . GLU A 1 81 ? -3.039 5.983 13.406 1.00 95.88 81 GLU A O 1
ATOM 656 N N . LEU A 1 82 ? -2.724 7.261 11.590 1.00 95.50 82 LEU A N 1
ATOM 657 C CA . LEU A 1 82 ? -1.897 6.281 10.887 1.00 95.50 82 LEU A CA 1
ATOM 658 C C . LEU A 1 82 ? -0.420 6.612 11.083 1.00 95.50 82 LEU A C 1
ATOM 660 O O . LEU A 1 82 ? 0.058 7.654 10.642 1.00 95.50 82 LEU A O 1
ATOM 664 N N . ARG A 1 83 ? 0.314 5.683 11.698 1.00 95.50 83 ARG A N 1
ATOM 665 C CA . ARG A 1 83 ? 1.770 5.758 11.855 1.00 95.50 83 ARG A CA 1
ATOM 666 C C . ARG A 1 83 ? 2.424 4.677 11.009 1.00 95.50 83 ARG A C 1
ATOM 668 O O . ARG A 1 83 ? 2.137 3.494 11.180 1.00 95.50 83 ARG A O 1
ATOM 675 N N . LEU A 1 84 ? 3.323 5.078 10.118 1.00 95.88 84 LEU A N 1
ATOM 676 C CA . LEU A 1 84 ? 4.089 4.171 9.268 1.00 95.88 84 LEU A CA 1
ATOM 677 C C . LEU A 1 84 ? 5.437 4.791 8.900 1.00 95.88 84 LEU A C 1
ATOM 679 O O . LEU A 1 84 ? 5.667 5.981 9.107 1.00 95.88 84 LEU A O 1
ATOM 683 N N . LYS A 1 85 ? 6.333 3.971 8.352 1.00 95.94 85 LYS A N 1
ATOM 684 C CA . LYS A 1 85 ? 7.592 4.419 7.753 1.00 95.94 85 LYS A CA 1
ATOM 685 C C . LYS A 1 85 ? 7.544 4.112 6.265 1.00 95.94 85 LYS A C 1
ATOM 687 O O . LYS A 1 85 ? 7.114 3.025 5.891 1.00 95.94 85 LYS A O 1
ATOM 692 N N . VAL A 1 86 ? 8.017 5.044 5.444 1.00 95.06 86 VAL A N 1
ATOM 693 C CA . VAL A 1 86 ? 8.161 4.846 3.998 1.00 95.06 86 VAL A CA 1
ATOM 694 C C . VAL A 1 86 ? 9.621 5.020 3.615 1.00 95.06 86 VAL A C 1
ATOM 696 O O . VAL A 1 86 ? 10.336 5.832 4.202 1.00 95.06 86 VAL A O 1
ATOM 699 N N . LYS A 1 87 ? 10.057 4.253 2.621 1.00 93.56 87 LYS A N 1
ATOM 700 C CA . LYS A 1 87 ? 11.352 4.400 1.968 1.00 93.56 87 LYS A CA 1
ATOM 701 C C . LYS A 1 87 ? 11.126 4.364 0.462 1.00 93.56 87 LYS A C 1
ATOM 703 O O . LYS A 1 87 ? 10.523 3.417 -0.033 1.00 93.56 87 LYS A O 1
ATOM 708 N N . LEU A 1 88 ? 11.632 5.368 -0.248 1.00 92.88 88 LEU A N 1
ATOM 709 C CA . LEU A 1 88 ? 11.699 5.356 -1.706 1.00 92.88 88 LEU A CA 1
ATOM 710 C C . LEU A 1 88 ? 13.053 4.778 -2.133 1.00 92.88 88 LEU A C 1
ATOM 712 O O . LEU A 1 88 ? 14.101 5.273 -1.716 1.00 92.88 88 LEU A O 1
ATOM 716 N N . GLU A 1 89 ? 13.043 3.721 -2.942 1.00 90.19 89 GLU A N 1
ATOM 717 C CA . GLU A 1 89 ? 14.262 3.118 -3.493 1.00 90.19 89 GLU A CA 1
ATOM 718 C C . GLU A 1 89 ? 14.505 3.570 -4.936 1.00 90.19 89 GLU A C 1
ATOM 720 O O . GLU A 1 89 ? 13.576 3.882 -5.673 1.00 90.19 89 GLU A O 1
ATOM 725 N N . GLY A 1 90 ? 15.776 3.647 -5.342 1.00 86.56 90 GLY A N 1
ATOM 726 C CA . GLY A 1 90 ? 16.168 4.068 -6.695 1.00 86.56 90 GLY A CA 1
ATOM 727 C C . GLY A 1 90 ? 16.122 5.581 -6.956 1.00 86.56 90 GLY A C 1
ATOM 728 O O . GLY A 1 90 ? 16.496 6.014 -8.043 1.00 86.56 90 GLY A O 1
ATOM 729 N N . GLY A 1 91 ? 15.693 6.394 -5.982 1.00 79.31 91 GLY A N 1
ATOM 730 C CA . GLY A 1 91 ? 15.711 7.866 -6.052 1.00 79.31 91 GLY A CA 1
ATOM 731 C C . GLY A 1 91 ? 14.783 8.481 -7.107 1.00 79.31 91 GLY A C 1
ATOM 732 O O . GLY A 1 91 ? 14.808 9.688 -7.325 1.00 79.31 91 GLY A O 1
ATOM 733 N N . LYS A 1 92 ? 13.979 7.657 -7.779 1.00 76.88 92 LYS A N 1
ATOM 734 C CA . LYS A 1 92 ? 13.001 8.037 -8.796 1.00 76.88 92 LYS A CA 1
ATOM 735 C C . LYS A 1 92 ? 11.741 7.227 -8.534 1.00 76.88 92 LYS A C 1
ATOM 737 O O . LYS A 1 92 ? 11.826 6.024 -8.316 1.00 76.88 92 LYS A O 1
ATOM 742 N N . GLY A 1 93 ? 10.584 7.869 -8.579 1.00 81.94 93 GLY A N 1
ATOM 743 C CA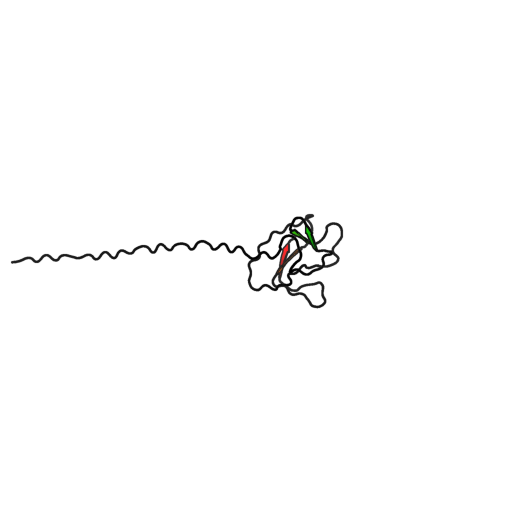 . GLY A 1 93 ? 9.309 7.189 -8.398 1.00 81.94 93 GLY A CA 1
ATOM 744 C C . GLY A 1 93 ? 8.233 8.146 -7.920 1.00 81.94 93 GLY A C 1
ATOM 745 O O . GLY A 1 93 ? 8.532 9.164 -7.303 1.00 81.94 93 GLY A O 1
ATOM 746 N N . ASN A 1 94 ? 6.993 7.800 -8.235 1.00 89.50 94 ASN A N 1
ATOM 747 C CA . ASN A 1 94 ? 5.809 8.424 -7.677 1.00 89.50 94 ASN A CA 1
ATOM 748 C C . ASN A 1 94 ? 5.049 7.320 -6.940 1.00 89.50 94 ASN A C 1
ATOM 750 O O . ASN A 1 94 ? 4.682 6.309 -7.542 1.00 89.50 94 ASN A O 1
ATOM 754 N N . ALA A 1 95 ? 4.908 7.492 -5.636 1.00 93.25 95 ALA A N 1
ATOM 755 C CA . ALA A 1 95 ? 4.145 6.626 -4.763 1.00 93.25 95 ALA A CA 1
ATOM 756 C C . ALA A 1 95 ? 3.303 7.493 -3.823 1.00 93.25 95 ALA A C 1
ATOM 758 O O . ALA A 1 95 ? 3.410 8.717 -3.800 1.00 93.25 95 ALA A O 1
ATOM 759 N N . GLY A 1 96 ? 2.478 6.853 -3.006 1.00 95.56 96 GLY A N 1
ATOM 760 C CA . GLY A 1 96 ? 1.707 7.563 -2.005 1.00 95.56 96 GLY A CA 1
ATOM 761 C C . GLY A 1 96 ? 0.999 6.620 -1.056 1.00 95.56 96 GLY A C 1
ATOM 762 O O . GLY A 1 96 ? 0.843 5.426 -1.322 1.00 95.56 96 GLY A O 1
ATOM 763 N N . ILE A 1 97 ? 0.574 7.176 0.071 1.00 97.75 97 ILE A N 1
ATOM 764 C CA . ILE A 1 97 ? -0.309 6.499 1.011 1.00 97.75 97 ILE A CA 1
ATOM 765 C C . ILE A 1 97 ? -1.713 7.045 0.801 1.00 97.75 97 ILE A C 1
ATOM 767 O O . ILE A 1 97 ? -1.991 8.208 1.095 1.00 97.75 97 ILE A O 1
ATOM 771 N N . GLN A 1 98 ? -2.591 6.180 0.306 1.00 97.38 98 GLN A N 1
AT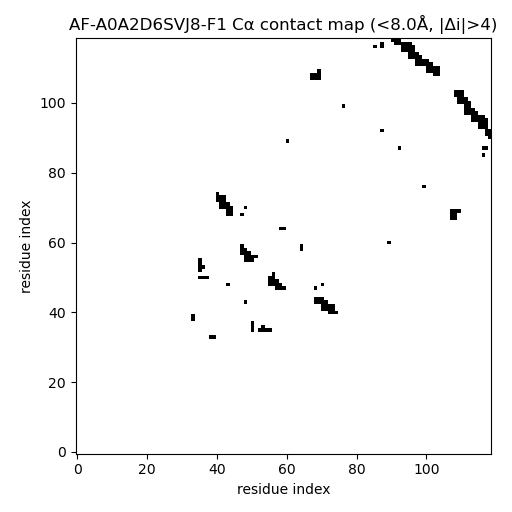OM 772 C CA . GLN A 1 98 ? -4.004 6.479 0.127 1.00 97.38 98 GLN A CA 1
ATOM 773 C C . GLN A 1 98 ? -4.767 6.305 1.442 1.00 97.38 98 GLN A C 1
ATOM 775 O O . GLN A 1 98 ? -4.600 5.310 2.149 1.00 97.38 98 GLN A O 1
ATOM 780 N N . PHE A 1 99 ? -5.650 7.249 1.759 1.00 97.19 99 PHE A N 1
ATOM 781 C CA . PHE A 1 99 ? -6.541 7.168 2.914 1.00 97.19 99 PHE A CA 1
ATOM 782 C C . PHE A 1 99 ? -7.932 7.715 2.598 1.00 97.19 99 PHE A C 1
ATOM 784 O O . PHE A 1 99 ? -8.138 8.437 1.623 1.00 97.19 99 PHE A O 1
ATOM 791 N N . ARG A 1 100 ? -8.929 7.289 3.392 1.00 96.44 100 ARG A N 1
ATOM 792 C CA . ARG A 1 100 ? -10.365 7.547 3.138 1.00 96.44 100 ARG A CA 1
ATOM 793 C C . ARG A 1 100 ? -10.759 7.244 1.681 1.00 96.44 100 ARG A C 1
ATOM 795 O O . ARG A 1 100 ? -11.546 7.954 1.063 1.00 96.44 100 ARG A O 1
ATOM 802 N N . THR A 1 101 ? -10.158 6.189 1.139 1.00 95.62 101 THR A N 1
ATOM 803 C CA . THR A 1 101 ? -10.185 5.847 -0.280 1.00 95.62 101 THR A CA 1
ATOM 804 C C . THR A 1 101 ? -11.234 4.781 -0.569 1.00 95.62 101 THR A C 1
ATOM 806 O O . THR A 1 101 ? -11.455 3.877 0.237 1.00 95.62 101 THR A O 1
ATOM 809 N N . LYS A 1 102 ? -11.874 4.876 -1.735 1.00 95.19 102 LYS A N 1
ATOM 810 C CA . LYS A 1 102 ? -12.827 3.896 -2.258 1.00 95.19 102 LYS A CA 1
ATOM 811 C C . LYS A 1 102 ? -12.299 3.279 -3.548 1.00 95.19 102 LYS A C 1
ATOM 813 O O . LYS A 1 102 ? -11.800 3.989 -4.421 1.00 95.19 102 LYS A O 1
ATOM 818 N N . ARG A 1 103 ? -12.467 1.961 -3.685 1.00 94.56 103 ARG A N 1
ATOM 819 C CA . ARG A 1 103 ? -12.313 1.268 -4.970 1.00 94.56 103 ARG A CA 1
ATOM 820 C C . ARG A 1 103 ? -13.345 1.812 -5.960 1.00 94.56 103 ARG A C 1
ATOM 822 O O . ARG A 1 103 ? -14.513 1.967 -5.601 1.00 94.56 103 ARG A O 1
ATOM 829 N N . ILE A 1 104 ? -12.921 2.079 -7.193 1.00 96.38 104 ILE A N 1
ATOM 830 C CA . ILE A 1 104 ? -13.843 2.376 -8.290 1.00 96.38 104 ILE A CA 1
ATOM 831 C C . ILE A 1 104 ? -14.298 1.033 -8.886 1.00 96.38 104 ILE A C 1
ATOM 833 O O . ILE A 1 104 ? -13.444 0.225 -9.262 1.00 96.38 104 ILE A O 1
ATOM 837 N N . PRO A 1 105 ? -15.613 0.752 -8.964 1.00 93.75 105 PRO A N 1
ATOM 838 C CA . PRO A 1 105 ? -16.107 -0.509 -9.509 1.00 93.75 105 PRO A CA 1
ATOM 839 C C . PRO A 1 105 ? -15.575 -0.771 -10.921 1.00 93.75 105 PRO A C 1
ATOM 841 O O . PRO A 1 105 ? -15.630 0.108 -11.778 1.00 93.75 105 PRO A O 1
ATOM 844 N N . ASN A 1 106 ? -15.087 -1.991 -11.163 1.00 93.44 106 ASN A N 1
ATOM 845 C CA . ASN A 1 106 ? -14.551 -2.433 -12.457 1.00 93.44 106 ASN A CA 1
ATOM 846 C C . ASN A 1 106 ? -13.405 -1.557 -13.011 1.00 93.44 106 ASN A C 1
ATOM 848 O O . ASN A 1 106 ? -13.221 -1.476 -14.225 1.00 93.44 106 ASN A O 1
ATOM 852 N N . HIS A 1 107 ? -12.621 -0.915 -12.138 1.00 94.62 107 HIS A N 1
ATOM 853 C CA . HIS A 1 107 ? -11.475 -0.091 -12.521 1.00 94.62 107 HIS A CA 1
ATOM 854 C C . HIS A 1 107 ? -10.240 -0.415 -11.669 1.00 94.62 107 HIS A C 1
ATOM 856 O O . HIS A 1 107 ? -10.343 -0.904 -10.548 1.00 94.62 107 HIS A O 1
ATOM 862 N N . HIS A 1 108 ? -9.055 -0.105 -12.195 1.00 92.56 108 HIS A N 1
ATOM 863 C CA . HIS A 1 108 ? -7.781 -0.236 -11.474 1.00 92.56 108 HIS A CA 1
ATOM 864 C C . HIS A 1 108 ? -7.475 0.963 -10.564 1.00 92.56 108 HIS A C 1
ATOM 866 O O . HIS A 1 108 ? -6.536 0.914 -9.780 1.00 92.56 108 HIS A O 1
ATOM 872 N N . GLU A 1 109 ? -8.268 2.028 -10.667 1.00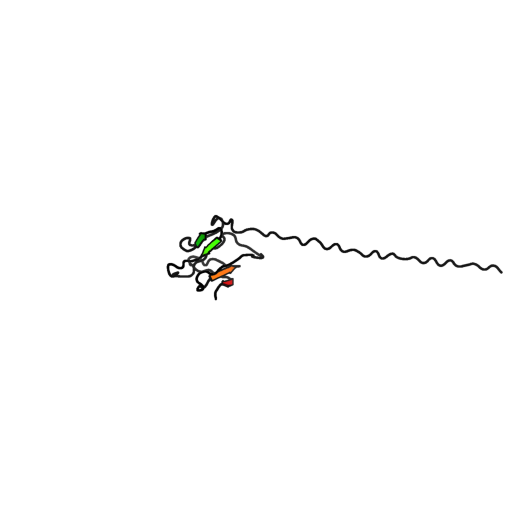 96.38 109 GLU A N 1
ATOM 873 C CA . GLU A 1 109 ? -8.040 3.282 -9.949 1.00 96.38 109 GLU A CA 1
ATOM 874 C C . GLU A 1 109 ? -8.886 3.318 -8.685 1.00 96.38 109 GLU A C 1
ATOM 876 O O . GLU A 1 109 ? -9.838 2.550 -8.496 1.00 96.38 109 GLU A O 1
ATOM 881 N N . VAL A 1 110 ? -8.536 4.257 -7.821 1.00 96.94 110 VAL A N 1
ATOM 882 C CA . VAL A 1 110 ? -9.239 4.510 -6.574 1.00 96.94 110 VAL A CA 1
ATOM 883 C C . VAL A 1 110 ? -9.572 5.994 -6.454 1.00 96.94 110 VAL A C 1
ATOM 885 O O . VAL A 1 110 ? -8.962 6.839 -7.101 1.00 96.94 110 VAL A O 1
ATOM 888 N N . SER A 1 111 ? -10.555 6.320 -5.620 1.00 97.12 111 SER A N 1
ATOM 889 C CA . SER A 1 111 ? -10.956 7.700 -5.341 1.00 97.12 111 SER A CA 1
ATOM 890 C C . SER A 1 111 ? -10.777 7.997 -3.857 1.00 97.12 111 SER A C 1
ATOM 892 O O . SER A 1 111 ? -11.382 7.325 -3.019 1.00 97.12 111 SER A O 1
ATOM 894 N N . GLY A 1 112 ? -9.934 8.972 -3.525 1.00 95.62 112 GLY A N 1
ATOM 895 C CA . GLY A 1 112 ? -9.626 9.342 -2.148 1.00 95.62 112 GLY A CA 1
ATOM 896 C C . GLY A 1 112 ? -8.485 10.346 -2.051 1.00 95.62 112 GLY A C 1
ATOM 897 O O . GLY A 1 112 ? -8.061 10.915 -3.055 1.00 95.62 112 GLY A O 1
ATOM 898 N N . TYR A 1 113 ? -8.010 10.563 -0.828 1.00 97.25 113 TYR A N 1
ATOM 899 C CA . TYR A 1 113 ? -6.892 11.458 -0.552 1.00 97.25 113 TYR A CA 1
ATOM 900 C C . TYR A 1 113 ? -5.576 10.690 -0.543 1.00 97.25 113 TYR A C 1
ATOM 902 O O . TYR A 1 113 ? -5.522 9.580 -0.004 1.00 97.25 113 TYR A O 1
ATOM 910 N N . GLN A 1 114 ? -4.529 11.333 -1.059 1.00 97.62 114 GLN A N 1
ATOM 911 C CA . GLN A 1 114 ? -3.169 10.812 -1.064 1.00 97.62 114 GLN A CA 1
ATOM 912 C C . GLN A 1 114 ? -2.250 11.690 -0.224 1.00 97.62 114 GLN A C 1
ATOM 914 O O . GLN A 1 114 ? -2.283 12.915 -0.328 1.00 97.62 114 GLN A O 1
ATOM 919 N N . ALA A 1 115 ? -1.400 11.053 0.576 1.00 97.19 115 ALA A N 1
ATOM 920 C CA . ALA A 1 115 ? -0.146 11.650 1.008 1.00 97.19 115 ALA A CA 1
ATOM 921 C C . ALA A 1 115 ? 0.951 11.174 0.051 1.00 97.19 115 ALA A C 1
ATOM 923 O O . ALA A 1 115 ? 1.306 9.991 0.064 1.00 97.19 115 ALA A O 1
ATOM 924 N N . ASP A 1 116 ? 1.438 12.079 -0.795 1.00 95.31 116 ASP A N 1
ATOM 925 C CA . ASP A 1 116 ? 2.432 11.771 -1.823 1.00 95.31 116 ASP A CA 1
ATOM 926 C C . ASP A 1 116 ? 3.786 11.390 -1.218 1.00 95.31 116 ASP A C 1
ATOM 928 O O . ASP A 1 116 ? 4.232 11.929 -0.203 1.00 95.31 116 ASP A O 1
ATOM 932 N N . VAL A 1 117 ? 4.453 10.450 -1.883 1.00 93.38 117 VAL A N 1
ATOM 933 C CA . VAL A 1 117 ? 5.825 10.030 -1.612 1.00 93.38 117 VAL A CA 1
ATOM 934 C C . VAL A 1 117 ? 6.580 10.042 -2.935 1.00 93.38 117 VAL A C 1
ATOM 936 O O . VAL A 1 117 ? 6.469 9.133 -3.759 1.00 93.38 117 VAL A O 1
ATOM 939 N N . GLY A 1 118 ? 7.379 11.081 -3.121 1.00 88.69 118 GLY A N 1
ATOM 940 C CA . GLY A 1 118 ? 8.216 11.295 -4.293 1.00 88.69 118 GLY A CA 1
ATOM 941 C C . GLY A 1 118 ? 9.352 12.270 -3.967 1.00 88.69 118 GLY A C 1
ATOM 942 O O . GLY A 1 118 ? 9.393 12.786 -2.847 1.00 88.69 118 GLY A O 1
ATOM 943 N N . PRO A 1 119 ? 10.301 12.461 -4.897 1.00 81.06 119 PRO A N 1
ATOM 944 C CA . PRO A 1 119 ? 11.329 13.495 -4.797 1.00 81.06 119 PRO A CA 1
ATOM 945 C C . PRO A 1 119 ? 10.757 14.917 -4.869 1.00 81.06 119 PRO A C 1
ATOM 947 O O . PRO A 1 119 ? 9.663 15.094 -5.453 1.00 81.06 119 PRO A O 1
#

Foldseek 3Di:
DDDDDDDDDDDDDPPDPPPPPDDPPPPCPDDDPAPLPDCVQKDWDVVQWDRDPSDIHGHDPPDDDPDDIDIDGPDADDDDDDDDDDDDPPQADKDWDFHPWADDPPDRDIDGDTDIDHD